Protein AF-A0A2E9BXH3-F1 (afdb_monomer_lite)

pLDDT: mean 83.44, std 8.16, range [51.62, 92.12]

Foldseek 3Di:
DVVVVVVVVVVVVLVVQLVQQQVQQWDDDDDDAAADKDKDKGWGHGPNKIKIKMKIKHRNHPFKIKIKMWMWIPDDPDTDIDIDIDIGGDD

Secondary structure (DSSP, 8-state):
-HHHHHHHHHHHHHHHHHHHHHHHTSPPPPP--TT-EEEEEEEEEETTEEEEEEEEEEEEETTEEEEEEEEEE-SSSS--EEEEEEEEE--

Structure (mmCIF, N/CA/C/O backbone):
data_AF-A0A2E9BXH3-F1
#
_entry.id   AF-A0A2E9BXH3-F1
#
loop_
_atom_site.group_PDB
_atom_site.id
_atom_site.type_symbol
_atom_site.label_atom_id
_atom_site.label_alt_id
_atom_site.label_comp_id
_atom_site.label_asym_id
_atom_site.label_entity_id
_atom_site.label_seq_id
_atom_site.pdbx_PDB_ins_code
_atom_site.Cartn_x
_atom_site.Cartn_y
_atom_site.Cartn_z
_atom_site.occupancy
_atom_site.B_iso_or_equiv
_atom_site.auth_seq_id
_atom_site.auth_comp_id
_atom_site.auth_asym_id
_atom_site.auth_atom_id
_atom_site.pdbx_PDB_model_num
ATOM 1 N N . MET A 1 1 ? 15.679 7.015 -37.025 1.00 62.12 1 MET A N 1
ATOM 2 C CA . MET A 1 1 ? 14.333 7.182 -36.422 1.00 62.12 1 MET A CA 1
ATOM 3 C C . MET A 1 1 ? 13.693 5.860 -35.995 1.00 62.12 1 MET A C 1
ATOM 5 O O . MET A 1 1 ? 13.277 5.783 -34.851 1.00 62.12 1 MET A O 1
ATOM 9 N N . GLN A 1 2 ? 13.656 4.806 -36.822 1.00 70.06 2 GLN A N 1
ATOM 10 C CA . GLN A 1 2 ? 13.035 3.515 -36.443 1.00 70.06 2 GLN A CA 1
ATOM 11 C C . GLN A 1 2 ? 13.642 2.851 -35.193 1.00 70.06 2 GLN A C 1
ATOM 13 O O . GLN A 1 2 ? 12.905 2.323 -34.369 1.00 70.06 2 GLN A O 1
ATOM 18 N N . GLN A 1 3 ? 14.961 2.945 -34.997 1.00 69.88 3 GLN A N 1
ATOM 19 C CA . GLN A 1 3 ? 15.616 2.440 -33.781 1.00 69.88 3 GLN A CA 1
ATOM 20 C C . GLN A 1 3 ? 15.196 3.209 -32.519 1.00 69.88 3 GLN A C 1
ATOM 22 O O . GLN A 1 3 ? 14.924 2.593 -31.499 1.00 69.88 3 G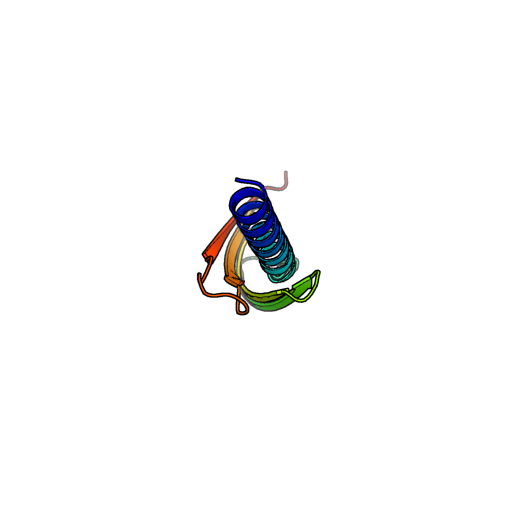LN A O 1
ATOM 27 N N . ALA A 1 4 ? 15.060 4.538 -32.597 1.00 74.12 4 ALA A N 1
ATOM 28 C CA . ALA A 1 4 ? 14.602 5.352 -31.468 1.00 74.12 4 ALA A CA 1
ATOM 29 C C . ALA A 1 4 ? 13.152 5.023 -31.076 1.00 74.12 4 ALA A C 1
ATOM 31 O O . ALA A 1 4 ? 12.837 4.933 -29.894 1.00 74.12 4 ALA A O 1
ATOM 32 N N . VAL A 1 5 ? 12.286 4.768 -32.065 1.00 81.44 5 VAL A N 1
ATOM 33 C CA . VAL A 1 5 ? 10.899 4.334 -31.830 1.00 81.44 5 VAL A CA 1
ATOM 34 C C . VAL A 1 5 ? 10.853 2.940 -31.199 1.00 81.44 5 VAL A C 1
ATOM 36 O O . VAL A 1 5 ? 10.071 2.715 -30.279 1.00 81.44 5 VAL A O 1
ATOM 39 N N . ALA A 1 6 ? 11.705 2.011 -31.643 1.00 78.31 6 ALA A N 1
ATOM 40 C CA . ALA A 1 6 ? 11.788 0.671 -31.063 1.00 78.31 6 ALA A CA 1
ATOM 41 C C . ALA A 1 6 ? 12.256 0.701 -29.596 1.00 78.31 6 ALA A C 1
ATOM 43 O O . ALA A 1 6 ? 11.648 0.047 -28.749 1.00 78.31 6 ALA A O 1
ATOM 44 N N . THR A 1 7 ? 13.275 1.507 -29.280 1.00 81.00 7 THR A N 1
ATOM 45 C CA . THR A 1 7 ? 13.751 1.702 -27.902 1.00 81.00 7 THR A CA 1
ATOM 46 C C . THR A 1 7 ? 12.674 2.333 -27.024 1.00 81.00 7 THR A C 1
ATOM 48 O O . THR A 1 7 ? 12.354 1.776 -25.977 1.00 81.00 7 THR A O 1
ATOM 51 N N . ALA A 1 8 ? 12.041 3.418 -27.483 1.00 81.56 8 ALA A N 1
ATOM 52 C CA . ALA A 1 8 ? 10.956 4.071 -26.750 1.00 81.56 8 ALA A CA 1
ATOM 53 C C . ALA A 1 8 ? 9.768 3.122 -26.507 1.00 81.56 8 ALA A C 1
ATOM 55 O O . ALA A 1 8 ? 9.184 3.100 -25.428 1.00 81.56 8 ALA A O 1
ATOM 56 N N . THR A 1 9 ? 9.431 2.279 -27.487 1.00 84.88 9 THR A N 1
ATOM 57 C CA . THR A 1 9 ? 8.352 1.289 -27.348 1.00 84.88 9 THR A CA 1
ATOM 58 C C . THR A 1 9 ? 8.694 0.215 -26.313 1.00 84.88 9 THR A C 1
ATOM 60 O O . THR A 1 9 ? 7.830 -0.178 -25.530 1.00 84.88 9 THR A O 1
ATOM 63 N N . ASN A 1 10 ? 9.939 -0.265 -26.280 1.00 83.25 10 ASN A N 1
ATOM 64 C CA . ASN A 1 10 ? 10.379 -1.233 -25.273 1.00 83.25 10 ASN A CA 1
ATOM 65 C C . ASN A 1 10 ? 10.402 -0.632 -23.865 1.00 83.25 10 ASN A C 1
ATOM 67 O O . ASN A 1 10 ? 9.989 -1.295 -22.915 1.00 83.25 10 ASN A O 1
ATOM 71 N N . GLU A 1 11 ? 10.818 0.624 -23.734 1.00 82.50 11 GLU A N 1
ATOM 72 C CA . GLU A 1 11 ? 10.802 1.346 -22.463 1.00 82.50 11 GLU A CA 1
ATOM 73 C C . GLU A 1 11 ? 9.370 1.523 -21.940 1.00 82.50 11 GLU A C 1
ATOM 75 O O . GLU A 1 11 ? 9.085 1.183 -20.793 1.00 82.50 11 GLU A O 1
ATOM 80 N N . LEU A 1 12 ? 8.432 1.912 -22.812 1.00 82.94 12 LEU A N 1
ATOM 81 C CA . LEU A 1 12 ? 7.006 2.000 -22.482 1.00 82.94 12 LEU A CA 1
ATOM 82 C C . LEU A 1 12 ? 6.417 0.653 -22.047 1.00 82.94 12 LEU A C 1
ATOM 84 O O . LEU A 1 12 ? 5.641 0.596 -21.095 1.00 82.94 12 LEU A O 1
ATOM 88 N N . ARG A 1 13 ? 6.787 -0.446 -22.716 1.00 85.38 13 ARG A N 1
ATOM 89 C CA . ARG A 1 13 ? 6.348 -1.797 -22.329 1.00 85.38 13 ARG A CA 1
ATOM 90 C C . ARG A 1 13 ? 6.895 -2.200 -20.965 1.00 85.38 13 ARG A C 1
ATOM 92 O O . ARG A 1 13 ? 6.140 -2.736 -20.159 1.00 85.38 13 ARG A O 1
ATOM 99 N N . SER A 1 14 ? 8.172 -1.923 -20.700 1.00 82.88 14 SER A N 1
ATOM 100 C CA . SER A 1 14 ? 8.793 -2.181 -19.397 1.00 82.88 14 SER A CA 1
ATOM 101 C C . SER A 1 14 ? 8.123 -1.363 -18.294 1.00 82.88 14 SER A C 1
ATOM 103 O O . SER A 1 14 ? 7.796 -1.904 -17.242 1.00 82.88 14 SER A O 1
ATOM 105 N N . PHE A 1 15 ? 7.859 -0.081 -18.549 1.00 82.94 15 PHE A N 1
ATOM 106 C CA . PHE A 1 15 ? 7.156 0.800 -17.621 1.00 82.94 15 PHE A CA 1
ATOM 107 C C . PHE A 1 15 ? 5.745 0.285 -17.310 1.00 82.94 15 PHE A C 1
ATOM 109 O O . PHE A 1 15 ? 5.374 0.134 -16.147 1.00 82.94 15 PHE A O 1
ATOM 116 N N . ALA A 1 16 ? 4.971 -0.061 -18.343 1.00 85.88 16 ALA A N 1
ATOM 117 C CA . ALA A 1 16 ? 3.630 -0.613 -18.175 1.00 85.88 16 ALA A CA 1
ATOM 118 C C . ALA A 1 16 ? 3.650 -1.945 -17.408 1.00 85.88 16 ALA A C 1
ATOM 120 O O . ALA A 1 16 ? 2.845 -2.145 -16.498 1.00 85.88 16 ALA A O 1
ATOM 121 N N . ALA A 1 17 ? 4.591 -2.839 -17.728 1.00 86.69 17 ALA A N 1
ATOM 122 C CA . ALA A 1 17 ? 4.742 -4.115 -17.037 1.00 86.69 17 ALA A CA 1
ATOM 123 C C . ALA A 1 17 ? 5.072 -3.930 -15.549 1.00 86.69 17 ALA A C 1
ATOM 125 O O . ALA A 1 17 ? 4.461 -4.584 -14.705 1.00 86.69 17 ALA A O 1
ATOM 126 N N . GLN A 1 18 ? 5.973 -3.002 -15.215 1.00 84.62 18 GLN A N 1
ATOM 127 C CA . GLN A 1 18 ? 6.302 -2.659 -13.829 1.00 84.62 18 GLN A CA 1
ATOM 128 C C . GLN A 1 18 ? 5.126 -2.020 -13.089 1.00 84.62 18 GLN A C 1
ATOM 130 O O . GLN A 1 18 ? 4.918 -2.321 -11.916 1.00 84.62 18 GLN A O 1
ATOM 135 N N . GLY A 1 19 ? 4.339 -1.172 -13.756 1.00 83.12 19 GLY A N 1
ATOM 136 C CA . GLY A 1 19 ? 3.127 -0.587 -13.183 1.00 83.12 19 GLY A CA 1
ATOM 137 C C . GLY A 1 19 ? 2.097 -1.655 -12.813 1.00 83.12 19 GLY A C 1
ATOM 138 O O . GLY A 1 19 ? 1.568 -1.650 -11.702 1.00 83.12 19 GLY A O 1
ATOM 139 N N . ILE A 1 20 ? 1.876 -2.627 -13.704 1.00 86.81 20 ILE A N 1
ATOM 140 C CA . ILE A 1 20 ? 0.979 -3.762 -13.449 1.00 86.81 20 ILE A CA 1
ATOM 141 C C . ILE A 1 20 ? 1.542 -4.657 -12.342 1.00 86.81 20 ILE A C 1
ATOM 143 O O . ILE A 1 20 ? 0.813 -5.004 -11.416 1.00 86.81 20 ILE A O 1
ATOM 147 N N . ALA A 1 21 ? 2.836 -4.988 -12.383 1.00 87.00 21 ALA A N 1
ATOM 148 C CA . ALA A 1 21 ? 3.484 -5.757 -11.323 1.00 87.00 21 ALA A CA 1
ATOM 149 C C . ALA A 1 21 ? 3.339 -5.057 -9.962 1.00 87.00 21 ALA A C 1
ATOM 151 O O . ALA A 1 21 ? 2.990 -5.702 -8.980 1.00 87.00 21 ALA A O 1
ATOM 152 N N . SER A 1 22 ? 3.527 -3.735 -9.914 1.00 84.75 22 SER A N 1
ATOM 153 C CA . SER A 1 22 ? 3.371 -2.914 -8.707 1.00 84.75 22 SER A CA 1
ATOM 154 C C . SER A 1 22 ? 1.942 -2.946 -8.178 1.00 84.75 22 SER A C 1
ATOM 156 O O . SER A 1 22 ? 1.740 -3.181 -6.990 1.00 84.75 22 SER A O 1
ATOM 158 N N . ALA A 1 23 ? 0.945 -2.808 -9.055 1.00 84.56 23 ALA A N 1
ATOM 159 C CA . ALA A 1 23 ? -0.461 -2.927 -8.680 1.00 84.56 23 ALA A CA 1
ATOM 160 C C . ALA A 1 23 ? -0.800 -4.326 -8.134 1.00 84.56 23 ALA A C 1
ATOM 162 O O . ALA A 1 23 ? -1.507 -4.440 -7.137 1.00 84.56 23 ALA A O 1
ATOM 163 N N . LEU A 1 24 ? -0.255 -5.389 -8.736 1.00 85.25 24 LEU A N 1
ATOM 164 C CA . LEU A 1 24 ? -0.412 -6.766 -8.251 1.00 85.25 24 LEU A CA 1
ATOM 165 C C . LEU A 1 24 ? 0.330 -7.019 -6.933 1.00 85.25 24 LEU A C 1
ATOM 167 O O . LEU A 1 24 ? -0.086 -7.858 -6.140 1.00 85.25 24 LEU A O 1
ATOM 171 N N . ALA A 1 25 ? 1.417 -6.288 -6.686 1.00 86.88 25 ALA A N 1
ATOM 172 C CA . ALA A 1 25 ? 2.183 -6.362 -5.451 1.00 86.88 25 ALA A CA 1
ATOM 173 C C . ALA A 1 25 ? 1.504 -5.629 -4.285 1.00 86.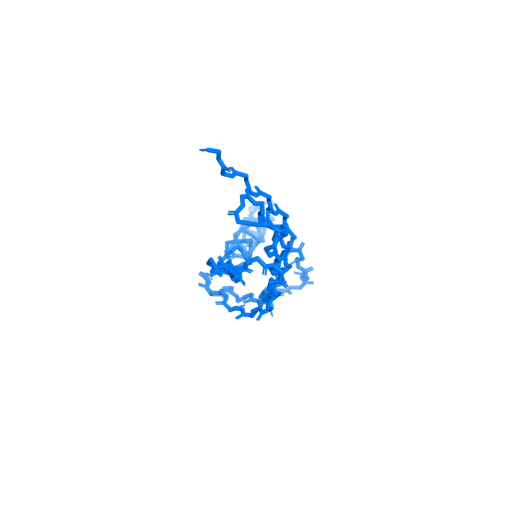88 25 ALA A C 1
ATOM 175 O O . ALA A 1 25 ? 2.023 -5.663 -3.173 1.00 86.88 25 ALA A O 1
ATOM 176 N N . MET A 1 26 ? 0.365 -4.958 -4.500 1.00 83.94 26 MET A N 1
ATOM 177 C CA . MET A 1 26 ? -0.388 -4.303 -3.433 1.00 83.94 26 MET A CA 1
ATOM 178 C C . MET A 1 26 ? -1.246 -5.331 -2.676 1.00 83.94 26 MET A C 1
ATOM 180 O O . MET A 1 26 ? -2.216 -5.850 -3.230 1.00 83.94 26 MET A O 1
ATOM 184 N N . PRO A 1 27 ? -0.961 -5.600 -1.389 1.00 78.75 27 PRO A N 1
ATOM 185 C CA . PRO A 1 27 ? -1.736 -6.556 -0.608 1.0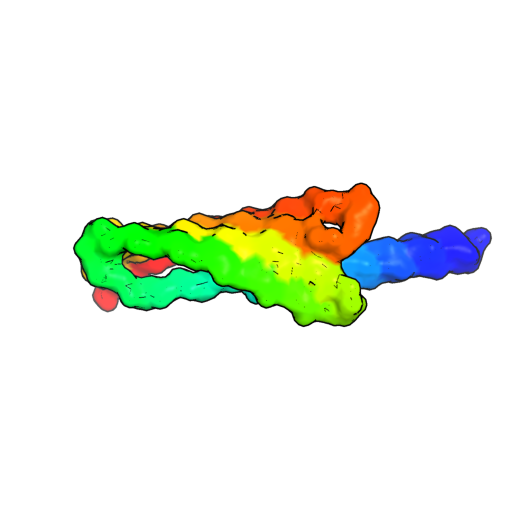0 78.75 27 PRO A CA 1
ATOM 186 C C . PRO A 1 27 ? -3.174 -6.070 -0.393 1.00 78.75 27 PRO A C 1
ATOM 188 O O . PRO A 1 27 ? -3.395 -4.908 -0.026 1.00 78.75 27 PRO A O 1
ATOM 191 N N . SER A 1 28 ? -4.156 -6.957 -0.552 1.00 78.81 28 SER A N 1
ATOM 192 C CA . SER A 1 28 ? -5.539 -6.705 -0.139 1.00 78.81 28 SER A CA 1
ATOM 193 C C . SER A 1 28 ? -5.646 -6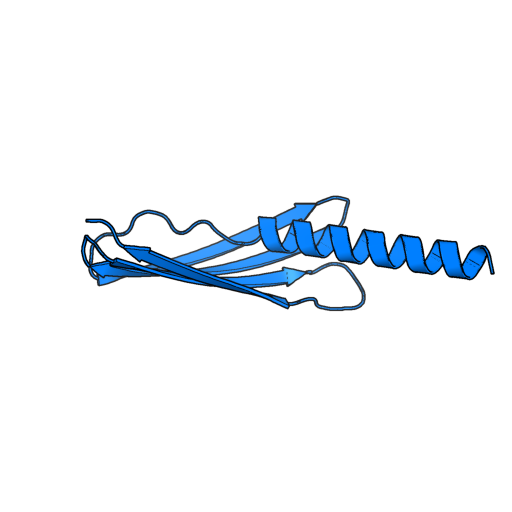.7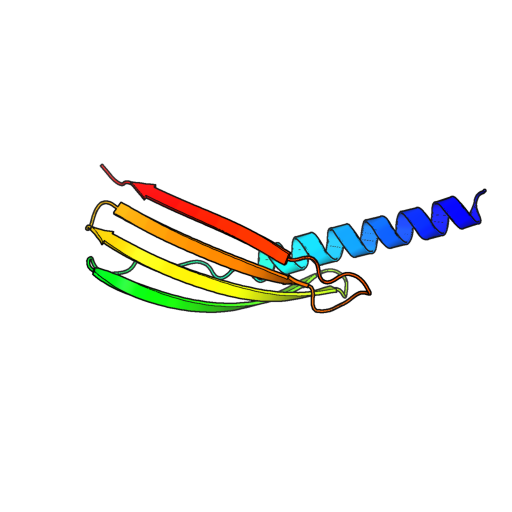41 1.386 1.00 78.81 28 SER A C 1
ATOM 195 O O . SER A 1 28 ? -5.235 -7.719 2.009 1.00 78.81 28 SER A O 1
ATOM 197 N N . ILE A 1 29 ? -6.213 -5.692 1.984 1.00 79.81 29 ILE A N 1
ATOM 198 C CA . ILE A 1 29 ? -6.426 -5.622 3.433 1.00 79.81 29 ILE A CA 1
ATOM 199 C C . ILE A 1 29 ? -7.656 -6.485 3.763 1.00 79.81 29 ILE A C 1
ATOM 201 O O . ILE A 1 29 ? -8.724 -6.212 3.209 1.00 79.81 29 ILE A O 1
ATOM 205 N N . PRO A 1 30 ? -7.535 -7.525 4.610 1.00 78.31 30 PRO A N 1
ATOM 206 C CA . PRO A 1 30 ? -8.681 -8.327 5.027 1.00 78.31 30 PRO A CA 1
ATOM 207 C C . PRO A 1 30 ? -9.625 -7.507 5.917 1.00 78.31 30 PRO A C 1
ATOM 209 O O . PRO A 1 30 ? -9.238 -6.478 6.467 1.00 78.31 30 PRO A O 1
ATOM 212 N N . MET A 1 31 ? -10.862 -7.975 6.098 1.00 75.25 31 MET A N 1
ATOM 213 C CA . MET A 1 31 ? -11.747 -7.403 7.117 1.00 75.25 31 MET A CA 1
ATOM 214 C C . MET A 1 31 ? -11.128 -7.600 8.504 1.00 75.25 31 MET A C 1
ATOM 216 O O . MET A 1 31 ? -10.831 -8.724 8.905 1.00 75.25 31 MET A O 1
ATOM 220 N N . LEU A 1 32 ? -10.942 -6.498 9.224 1.00 82.69 32 LEU A N 1
ATOM 221 C CA . LEU A 1 32 ? -10.376 -6.464 10.568 1.00 82.69 32 LEU A CA 1
ATOM 222 C C . LEU A 1 32 ? -11.470 -6.107 11.575 1.00 82.69 32 LEU A C 1
ATOM 224 O O . LEU A 1 32 ? -12.417 -5.393 11.241 1.00 82.69 32 LEU A O 1
ATOM 228 N N . ALA A 1 33 ? -11.331 -6.570 12.817 1.00 84.81 33 ALA A N 1
ATOM 229 C CA . ALA A 1 33 ? -12.206 -6.118 13.892 1.00 84.81 33 ALA A CA 1
ATOM 230 C C . ALA A 1 33 ? -11.924 -4.637 14.234 1.00 84.81 33 ALA A C 1
ATOM 232 O O . ALA A 1 33 ? -10.803 -4.166 14.020 1.00 84.81 33 ALA A O 1
ATOM 233 N N . PRO A 1 34 ? -12.894 -3.886 14.787 1.00 89.38 34 PRO A N 1
ATOM 234 C CA . PRO A 1 34 ? -12.690 -2.494 15.187 1.00 89.38 34 PRO A CA 1
ATOM 235 C C . PRO A 1 34 ? -11.467 -2.323 16.096 1.00 89.38 34 PRO A C 1
ATOM 237 O O . PRO A 1 34 ? -11.275 -3.074 17.050 1.00 89.38 34 PRO A O 1
ATOM 240 N N . GLY A 1 35 ? -10.627 -1.336 15.795 1.00 86.81 35 GLY A N 1
ATOM 241 C CA . GLY A 1 35 ? -9.384 -1.057 16.512 1.00 86.81 35 GLY A CA 1
ATOM 242 C C . GLY A 1 35 ? -8.195 -1.934 16.106 1.00 86.81 35 GLY A C 1
ATOM 243 O O . GLY A 1 35 ? -7.072 -1.657 16.536 1.00 86.81 35 GLY A O 1
ATOM 244 N N . GLN A 1 36 ? -8.383 -2.957 15.264 1.00 89.50 36 GLN A N 1
ATOM 245 C CA . GLN A 1 36 ? -7.271 -3.774 14.786 1.00 89.50 36 GLN A CA 1
ATOM 246 C C . GLN A 1 36 ? -6.488 -3.088 13.667 1.00 89.50 36 GLN A C 1
ATOM 248 O O . GLN A 1 36 ? -7.026 -2.410 12.786 1.00 89.50 36 GLN A O 1
ATOM 253 N N . ARG A 1 37 ? -5.175 -3.311 13.716 1.00 90.00 37 ARG A N 1
ATOM 254 C CA . ARG A 1 37 ? -4.204 -2.895 12.707 1.00 90.00 37 ARG A CA 1
ATOM 255 C C . ARG A 1 37 ? -3.695 -4.125 11.985 1.00 90.00 37 ARG A C 1
ATOM 257 O O . ARG A 1 37 ? -3.496 -5.172 12.595 1.00 90.00 37 ARG A O 1
ATOM 264 N N . TRP A 1 38 ? -3.433 -3.963 10.704 1.00 90.94 38 TRP A N 1
ATOM 265 C CA . TRP A 1 38 ? -2.882 -4.998 9.856 1.00 90.94 38 TRP A CA 1
ATOM 266 C C . TRP A 1 38 ? -1.728 -4.443 9.051 1.00 90.94 38 TRP A C 1
ATOM 268 O O . TRP A 1 38 ? -1.781 -3.310 8.578 1.00 90.94 38 TRP A O 1
ATOM 278 N N . VAL A 1 39 ? -0.696 -5.256 8.885 1.00 92.12 39 VAL A N 1
ATOM 279 C CA . VAL A 1 39 ? 0.396 -4.995 7.958 1.00 92.12 39 VAL A CA 1
ATOM 280 C C . VAL A 1 39 ? 0.596 -6.260 7.149 1.00 92.12 39 VAL A C 1
ATOM 282 O O . VAL A 1 39 ? 0.687 -7.349 7.711 1.00 92.12 39 VAL A O 1
ATOM 285 N N . GLY A 1 40 ? 0.671 -6.107 5.836 1.00 89.88 40 GLY A N 1
ATOM 286 C CA . GLY A 1 40 ? 0.994 -7.187 4.922 1.00 89.88 40 GLY A CA 1
ATOM 287 C C . GLY A 1 40 ? 2.009 -6.736 3.891 1.00 89.88 40 GLY A C 1
ATOM 288 O O . GLY A 1 40 ? 2.136 -5.546 3.606 1.00 89.88 40 GLY A O 1
ATOM 289 N N . ALA A 1 41 ? 2.710 -7.702 3.315 1.00 91.06 41 ALA A N 1
ATOM 290 C CA . ALA A 1 41 ? 3.543 -7.509 2.143 1.00 91.06 41 ALA A CA 1
ATOM 291 C C . ALA A 1 41 ? 3.146 -8.531 1.076 1.00 91.06 41 ALA A C 1
ATOM 293 O O . ALA A 1 41 ? 2.718 -9.637 1.402 1.00 91.06 41 ALA A O 1
ATOM 294 N N . ALA A 1 42 ? 3.259 -8.150 -0.189 1.00 89.56 42 ALA A N 1
ATOM 295 C CA . ALA A 1 42 ? 2.964 -8.999 -1.329 1.00 89.56 42 ALA A CA 1
ATOM 296 C C . ALA A 1 42 ? 3.957 -8.710 -2.451 1.00 89.56 42 ALA A C 1
ATOM 298 O O . ALA A 1 42 ? 4.521 -7.621 -2.549 1.00 89.56 42 ALA A O 1
ATOM 299 N N . VAL A 1 43 ? 4.178 -9.708 -3.297 1.00 89.56 43 VAL A N 1
ATOM 300 C CA . VAL A 1 43 ? 5.006 -9.584 -4.493 1.00 89.56 43 VAL A CA 1
ATOM 301 C C . VAL A 1 43 ? 4.135 -9.795 -5.718 1.00 89.56 43 VAL A C 1
ATOM 303 O O . VAL A 1 43 ? 3.323 -10.717 -5.763 1.00 89.56 43 VAL A O 1
ATOM 306 N N . GLY A 1 44 ? 4.299 -8.928 -6.705 1.00 86.56 44 GLY A N 1
ATOM 307 C CA . GLY A 1 44 ? 3.602 -8.988 -7.979 1.00 86.56 44 GLY A CA 1
ATOM 308 C C . GLY A 1 44 ? 4.603 -9.273 -9.081 1.00 86.56 44 GLY A C 1
ATOM 309 O O . GLY A 1 44 ? 5.666 -8.662 -9.130 1.00 86.56 44 GLY A O 1
ATOM 310 N N . ASN A 1 45 ? 4.276 -10.208 -9.966 1.00 88.25 45 ASN A N 1
ATOM 311 C CA . ASN A 1 45 ? 5.105 -10.538 -11.118 1.00 88.25 45 ASN A CA 1
ATOM 312 C C . ASN A 1 45 ? 4.243 -10.451 -12.374 1.00 88.25 45 ASN A C 1
ATOM 314 O O . ASN A 1 45 ? 3.186 -11.077 -12.439 1.00 88.25 45 ASN A O 1
ATOM 318 N N . TYR A 1 46 ? 4.680 -9.675 -13.361 1.00 84.00 46 TYR A N 1
ATOM 319 C CA . TYR A 1 46 ? 3.949 -9.479 -14.605 1.00 84.00 46 TYR A CA 1
ATOM 320 C C . TYR A 1 46 ? 4.894 -9.207 -15.777 1.00 84.00 46 TYR A C 1
ATOM 322 O O . TYR A 1 46 ? 5.723 -8.306 -15.713 1.00 84.00 46 TYR A O 1
ATOM 330 N N . ALA A 1 47 ? 4.758 -9.977 -16.862 1.00 83.69 47 ALA A N 1
ATOM 331 C CA . ALA A 1 47 ? 5.531 -9.820 -18.103 1.00 83.69 47 ALA A CA 1
ATOM 332 C C . ALA A 1 47 ? 7.064 -9.711 -17.906 1.00 83.69 47 ALA A C 1
ATOM 334 O O . ALA A 1 47 ? 7.737 -8.961 -18.608 1.00 83.69 47 ALA A O 1
ATOM 335 N N . GLY A 1 48 ? 7.617 -10.457 -16.940 1.00 80.00 48 GLY A N 1
ATOM 336 C CA . GLY A 1 48 ? 9.046 -10.431 -16.594 1.00 80.00 48 GLY A CA 1
ATOM 337 C C . GLY A 1 48 ? 9.463 -9.280 -15.672 1.00 80.00 48 GLY A C 1
ATOM 338 O O . GLY A 1 48 ? 10.618 -9.231 -15.259 1.00 80.00 48 GLY A O 1
ATOM 339 N N . ALA A 1 49 ? 8.535 -8.385 -15.321 1.00 83.88 49 ALA A N 1
ATOM 340 C CA . ALA A 1 49 ? 8.721 -7.391 -14.279 1.00 83.88 49 ALA A CA 1
ATOM 341 C C . ALA A 1 49 ? 8.259 -7.931 -12.920 1.00 83.88 49 ALA A C 1
ATOM 343 O O . ALA A 1 49 ? 7.228 -8.600 -12.820 1.00 83.88 49 ALA A O 1
ATOM 344 N N . SER A 1 50 ? 9.003 -7.598 -11.874 1.00 85.44 50 SER A N 1
ATOM 345 C CA . SER A 1 50 ? 8.696 -7.945 -10.489 1.00 85.44 50 SER A CA 1
ATOM 346 C C . SER A 1 50 ? 8.516 -6.674 -9.671 1.00 85.44 50 SER A C 1
ATOM 348 O O . SER A 1 50 ? 9.144 -5.647 -9.939 1.00 85.44 50 SER A O 1
ATOM 350 N N . ALA A 1 51 ? 7.655 -6.738 -8.667 1.00 87.31 51 ALA A N 1
ATOM 351 C CA . ALA A 1 51 ? 7.442 -5.665 -7.719 1.00 87.31 51 ALA A CA 1
ATOM 352 C C . ALA A 1 51 ? 7.167 -6.227 -6.327 1.00 87.31 51 ALA A C 1
ATOM 354 O O . ALA A 1 51 ? 6.631 -7.325 -6.171 1.00 87.31 51 ALA A O 1
ATOM 355 N N . LEU A 1 52 ? 7.514 -5.440 -5.318 1.00 89.44 52 LEU A N 1
ATOM 356 C CA . LEU A 1 52 ? 7.232 -5.706 -3.917 1.00 89.44 52 LEU A CA 1
ATOM 357 C C . LEU A 1 52 ? 6.350 -4.582 -3.391 1.00 89.44 52 LEU A C 1
ATOM 359 O O . LEU A 1 52 ? 6.660 -3.408 -3.582 1.00 89.44 52 LEU A O 1
ATOM 363 N N . GLY A 1 53 ? 5.277 -4.928 -2.698 1.00 89.88 53 GLY A N 1
ATOM 364 C CA . GLY A 1 53 ? 4.426 -3.966 -2.030 1.00 89.88 53 GLY A CA 1
ATOM 365 C C . GLY A 1 53 ? 4.140 -4.341 -0.595 1.00 89.88 53 GLY A C 1
ATOM 366 O O . GLY A 1 53 ? 4.217 -5.493 -0.184 1.00 89.88 53 GLY A O 1
ATOM 367 N N . MET A 1 54 ? 3.834 -3.314 0.178 1.00 91.50 54 MET A N 1
ATOM 368 C CA . MET A 1 54 ? 3.429 -3.376 1.565 1.00 91.50 54 MET A CA 1
ATOM 369 C C . MET A 1 54 ? 2.123 -2.611 1.708 1.00 91.50 54 MET A C 1
ATOM 371 O O . MET A 1 54 ? 1.918 -1.588 1.058 1.00 91.50 54 MET A O 1
ATOM 375 N N . ALA A 1 55 ? 1.236 -3.083 2.568 1.00 90.94 55 ALA A N 1
ATOM 376 C CA . ALA A 1 55 ? 0.031 -2.361 2.922 1.00 90.94 55 ALA A CA 1
ATOM 377 C C . ALA A 1 55 ? -0.187 -2.380 4.426 1.00 90.94 55 ALA A C 1
ATOM 379 O O . ALA A 1 55 ? 0.103 -3.359 5.106 1.00 90.94 55 ALA A O 1
ATOM 380 N N . PHE A 1 56 ? -0.713 -1.269 4.917 1.00 90.75 56 PHE A N 1
ATOM 381 C CA . PHE A 1 56 ? -1.176 -1.061 6.267 1.00 90.75 56 PHE A CA 1
ATOM 382 C C . PHE A 1 56 ? -2.692 -0.865 6.235 1.00 90.75 56 PHE A C 1
ATOM 384 O O . PHE A 1 56 ? -3.202 -0.006 5.520 1.00 90.75 56 PHE A O 1
ATOM 391 N N . GLY A 1 57 ? -3.414 -1.658 7.013 1.00 91.06 57 GLY A N 1
ATOM 392 C CA . GLY A 1 57 ? -4.850 -1.537 7.211 1.00 91.06 57 GLY A CA 1
ATOM 393 C C . GLY A 1 57 ? -5.169 -1.158 8.646 1.00 91.06 57 GLY A C 1
ATOM 394 O O . GLY A 1 57 ? -4.530 -1.640 9.580 1.00 91.06 57 GLY A O 1
ATOM 395 N N . TYR A 1 58 ? -6.177 -0.318 8.831 1.00 89.19 58 TYR A N 1
ATOM 396 C CA . TYR A 1 58 ? -6.709 0.019 10.139 1.00 89.19 58 TYR A CA 1
ATOM 397 C C . TYR A 1 58 ? -8.229 0.085 10.096 1.00 89.19 58 TYR A C 1
ATOM 399 O O . TYR A 1 58 ? -8.812 0.880 9.359 1.00 89.19 58 TYR A O 1
ATOM 407 N N . GLN A 1 59 ? -8.874 -0.732 10.922 1.00 89.12 59 GLN A N 1
ATOM 408 C CA . GLN A 1 59 ? -10.312 -0.643 11.122 1.00 89.12 59 GLN A CA 1
ATOM 409 C C . GLN A 1 59 ? -10.584 0.360 12.237 1.00 89.12 59 GLN A C 1
ATOM 411 O O . GLN A 1 59 ? -10.372 0.071 13.411 1.00 89.12 59 GLN A O 1
ATOM 416 N N . VAL A 1 60 ? -11.054 1.552 11.880 1.00 87.19 60 VAL A N 1
ATOM 417 C CA . VAL A 1 60 ? -11.366 2.598 12.863 1.00 87.19 60 VAL A CA 1
ATOM 418 C C . VAL A 1 60 ? -12.600 2.210 13.679 1.00 87.19 60 VAL A C 1
ATOM 420 O O . VAL A 1 60 ? -12.638 2.411 14.888 1.00 87.19 60 VAL A O 1
ATOM 423 N N . SER A 1 61 ? -13.614 1.651 13.020 1.00 87.69 61 SER A N 1
ATOM 424 C CA . SER A 1 61 ? -14.880 1.232 13.628 1.00 87.69 61 SER A CA 1
ATOM 425 C C . SER A 1 61 ? -15.498 0.098 12.806 1.00 87.69 61 SER A C 1
ATOM 427 O O . SER A 1 61 ? -15.039 -0.169 11.702 1.00 87.69 61 SER A O 1
ATOM 429 N N . GLU A 1 62 ? -16.576 -0.532 13.269 1.00 85.38 62 GLU A N 1
ATOM 430 C CA . GLU A 1 62 ? -17.327 -1.545 12.495 1.00 85.38 62 GLU A CA 1
ATOM 431 C C . GLU A 1 62 ? -17.755 -1.022 11.120 1.00 85.38 62 GLU A C 1
ATOM 433 O O . GLU A 1 62 ? -17.850 -1.772 10.154 1.00 85.38 62 GLU A O 1
ATOM 438 N N . ARG A 1 63 ? -17.949 0.295 11.031 1.00 85.56 63 ARG A N 1
ATOM 439 C CA . ARG A 1 63 ? -18.407 0.989 9.831 1.00 85.56 63 ARG A CA 1
ATOM 440 C C . ARG A 1 63 ? -17.310 1.679 9.045 1.00 85.56 63 ARG A C 1
ATOM 442 O O . ARG A 1 63 ? -17.592 2.093 7.936 1.00 85.56 63 ARG A O 1
ATOM 449 N N . LEU A 1 64 ? -16.105 1.860 9.588 1.00 88.12 64 LEU A N 1
ATOM 450 C CA . LEU A 1 64 ? -15.060 2.669 8.953 1.00 88.12 64 LEU A CA 1
ATOM 451 C C . LEU A 1 64 ? -13.737 1.910 8.900 1.00 88.12 64 LEU A C 1
ATOM 453 O O . LEU A 1 64 ? -13.167 1.567 9.938 1.00 88.12 64 LEU A O 1
ATOM 457 N N . ASN A 1 65 ? -13.225 1.729 7.688 1.00 89.81 65 ASN A N 1
ATOM 458 C CA . ASN A 1 65 ? -11.914 1.158 7.426 1.00 89.81 65 ASN A CA 1
ATOM 459 C C . ASN A 1 65 ? -11.022 2.143 6.668 1.00 89.81 65 ASN A C 1
ATOM 461 O O . ASN A 1 65 ? -11.484 2.944 5.854 1.00 89.81 65 ASN A O 1
ATOM 465 N N . LEU A 1 66 ? -9.732 2.085 6.975 1.00 90.31 66 LEU A N 1
ATOM 466 C CA . LEU A 1 66 ? -8.679 2.849 6.330 1.00 90.31 66 LEU A CA 1
ATOM 467 C C . LEU A 1 66 ? -7.588 1.888 5.877 1.00 90.31 66 LEU A C 1
ATOM 469 O O . LEU A 1 66 ? -7.230 0.940 6.574 1.00 90.31 66 LEU A O 1
ATOM 473 N N . GLY A 1 67 ? -7.045 2.152 4.702 1.00 89.81 67 GLY A N 1
ATOM 474 C CA . GLY A 1 67 ? -6.000 1.365 4.087 1.00 89.81 67 GLY A CA 1
ATOM 475 C C . GLY A 1 67 ? -4.979 2.261 3.420 1.00 89.81 67 GLY A C 1
ATOM 476 O O . GLY A 1 67 ? -5.317 3.228 2.746 1.00 89.81 67 GLY A O 1
ATOM 477 N N . LEU A 1 68 ? -3.716 1.920 3.592 1.00 90.94 68 LEU A N 1
ATOM 478 C CA . LEU A 1 68 ? -2.584 2.541 2.934 1.00 90.94 68 LEU A CA 1
ATOM 479 C C . LEU A 1 68 ? -1.754 1.425 2.323 1.00 90.94 68 LEU A C 1
ATOM 481 O O . LEU A 1 68 ? -1.594 0.369 2.921 1.00 90.94 68 LEU A O 1
ATOM 485 N N . GLY A 1 69 ? -1.218 1.630 1.134 1.00 88.88 69 GLY A N 1
ATOM 486 C CA . GLY A 1 69 ? -0.283 0.690 0.542 1.00 88.88 69 GLY A CA 1
ATOM 487 C C . GLY A 1 69 ? 0.746 1.400 -0.301 1.00 88.88 69 GLY A C 1
ATOM 488 O O . GLY A 1 69 ? 0.487 2.460 -0.861 1.00 88.88 69 GLY A O 1
ATOM 489 N N . VAL A 1 70 ? 1.928 0.819 -0.365 1.00 89.56 70 VAL A N 1
ATOM 490 C CA . VAL A 1 70 ? 3.047 1.291 -1.164 1.00 89.56 70 VAL A CA 1
ATOM 491 C C . VAL A 1 70 ? 3.637 0.091 -1.880 1.00 89.56 70 VAL A C 1
ATOM 493 O O . VAL A 1 70 ? 3.748 -0.982 -1.299 1.00 89.56 70 VAL A O 1
ATOM 496 N N . SER A 1 71 ? 4.006 0.241 -3.139 1.00 87.00 71 SER A N 1
ATOM 497 C CA . SER A 1 71 ? 4.6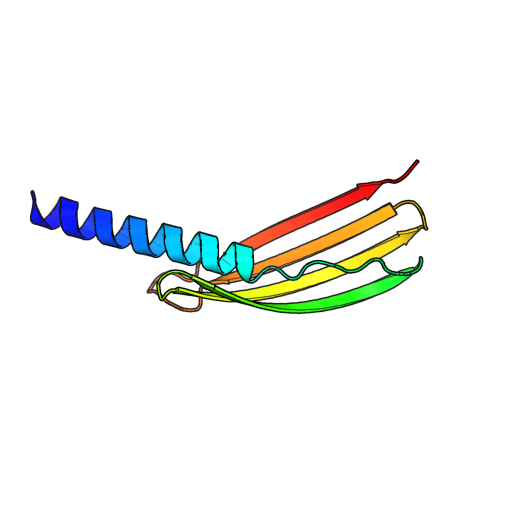63 -0.808 -3.911 1.00 87.00 71 SER A CA 1
ATOM 498 C C . SER A 1 71 ? 5.779 -0.217 -4.742 1.00 87.00 71 SER A C 1
ATOM 500 O O . SER A 1 71 ? 5.640 0.885 -5.261 1.00 87.00 71 SER A O 1
ATOM 502 N N . THR A 1 72 ? 6.868 -0.952 -4.888 1.00 83.19 72 THR A N 1
ATOM 503 C CA . THR A 1 72 ? 8.010 -0.577 -5.713 1.00 83.19 72 THR A CA 1
ATOM 504 C C . THR A 1 72 ? 8.297 -1.679 -6.718 1.00 83.19 72 THR A C 1
ATOM 506 O O . THR A 1 72 ? 8.324 -2.861 -6.364 1.00 83.19 72 THR A O 1
ATOM 509 N N . GLY A 1 73 ? 8.541 -1.297 -7.969 1.00 80.12 73 GLY A N 1
ATOM 510 C CA . GLY A 1 73 ? 9.142 -2.199 -8.947 1.00 80.12 73 GLY A CA 1
ATOM 511 C C . GLY A 1 73 ? 10.556 -2.589 -8.508 1.00 80.12 73 GLY A C 1
ATOM 512 O O . GLY A 1 73 ? 11.303 -1.742 -8.022 1.00 80.12 73 GLY A O 1
ATOM 513 N N . THR A 1 74 ? 10.920 -3.865 -8.649 1.00 71.19 74 THR A N 1
ATOM 514 C CA . THR A 1 74 ? 12.265 -4.391 -8.340 1.00 71.19 74 THR A CA 1
ATOM 515 C C . THR A 1 74 ? 13.086 -4.681 -9.598 1.00 71.19 74 THR A C 1
ATOM 517 O O . THR A 1 74 ? 14.243 -5.078 -9.506 1.00 71.19 74 THR A O 1
ATOM 520 N N . SER A 1 75 ? 12.497 -4.516 -10.783 1.00 60.84 75 SER A N 1
ATOM 521 C CA . SER A 1 75 ? 13.106 -4.832 -12.077 1.00 60.84 75 SER A CA 1
ATOM 522 C C . SER A 1 75 ? 13.102 -3.601 -12.986 1.00 60.84 75 SER A C 1
ATOM 524 O O . SER A 1 75 ? 12.021 -3.185 -13.387 1.00 60.84 75 SER A O 1
ATOM 526 N N . GLY A 1 76 ? 14.273 -3.057 -13.344 1.00 58.59 76 GLY A N 1
ATOM 527 C CA . GLY A 1 76 ? 14.442 -1.922 -14.274 1.00 58.59 76 GLY A CA 1
ATOM 528 C C . GLY A 1 76 ? 15.215 -0.736 -13.677 1.00 58.59 76 GLY A C 1
ATOM 529 O O . GLY A 1 76 ? 15.279 -0.584 -12.465 1.00 58.59 76 GLY A O 1
ATOM 530 N N . SER A 1 77 ? 15.818 0.113 -14.521 1.00 51.62 77 SER A N 1
ATOM 531 C CA . SER A 1 77 ? 16.672 1.248 -14.100 1.00 51.62 77 SER A CA 1
ATOM 532 C C . SER A 1 77 ? 15.949 2.383 -13.360 1.00 51.62 77 SER A C 1
ATOM 534 O O . SER A 1 77 ? 16.607 3.304 -12.882 1.00 51.62 77 SER A O 1
ATOM 536 N N . ALA A 1 78 ? 14.622 2.332 -13.245 1.00 56.50 78 ALA A N 1
ATOM 537 C CA . ALA A 1 78 ? 13.827 3.319 -12.533 1.00 56.50 78 ALA A CA 1
ATOM 538 C C . ALA A 1 78 ? 12.964 2.621 -11.474 1.00 56.50 78 ALA A C 1
ATOM 540 O O . ALA A 1 78 ? 12.051 1.862 -11.792 1.00 56.50 78 ALA A O 1
ATOM 541 N N . ASN A 1 79 ? 13.264 2.879 -10.200 1.00 63.75 79 ASN A N 1
ATOM 542 C CA . ASN A 1 79 ? 12.455 2.417 -9.075 1.00 63.75 79 ASN A CA 1
ATOM 543 C C . ASN A 1 79 ? 11.141 3.206 -9.058 1.00 63.75 79 ASN A C 1
ATOM 545 O O . ASN A 1 79 ? 11.057 4.286 -8.469 1.00 63.75 79 ASN A O 1
ATOM 549 N N . HIS A 1 80 ? 10.118 2.705 -9.746 1.00 73.69 80 HIS A N 1
ATOM 550 C CA . HIS A 1 80 ? 8.797 3.318 -9.718 1.00 73.69 80 HIS A CA 1
ATOM 551 C C . HIS A 1 80 ? 8.068 2.918 -8.439 1.00 73.69 80 HIS A C 1
ATOM 553 O O . HIS A 1 80 ? 7.734 1.750 -8.235 1.00 73.69 80 HIS A O 1
ATOM 559 N N . VAL A 1 81 ? 7.831 3.911 -7.582 1.00 82.06 81 VAL A N 1
ATOM 560 C CA . VAL A 1 81 ? 7.043 3.764 -6.360 1.00 82.06 81 VAL A CA 1
ATOM 561 C C . VAL A 1 81 ? 5.600 4.151 -6.660 1.00 82.06 81 VAL A C 1
ATOM 563 O O . VAL A 1 81 ? 5.325 5.272 -7.083 1.00 82.06 81 VAL A O 1
ATOM 566 N N . ALA A 1 82 ? 4.677 3.230 -6.416 1.00 82.75 82 ALA A N 1
ATOM 567 C CA . ALA A 1 82 ? 3.245 3.474 -6.441 1.00 82.75 82 ALA A CA 1
ATOM 568 C C . ALA A 1 82 ? 2.701 3.480 -5.011 1.00 82.75 82 ALA A C 1
ATOM 570 O O . ALA A 1 82 ? 3.123 2.695 -4.163 1.00 82.75 82 ALA A O 1
ATOM 571 N N . THR A 1 83 ? 1.751 4.366 -4.741 1.00 88.81 83 THR A N 1
ATOM 572 C CA . THR A 1 83 ? 1.084 4.475 -3.445 1.00 88.81 83 THR A CA 1
ATOM 573 C C . THR A 1 83 ? -0.424 4.355 -3.640 1.00 88.81 83 THR A C 1
ATOM 575 O O . THR A 1 83 ? -0.969 4.768 -4.663 1.00 88.81 83 THR A O 1
ATOM 578 N N . ARG A 1 84 ? -1.110 3.749 -2.671 1.00 87.44 84 ARG A N 1
ATOM 579 C CA . ARG A 1 84 ? -2.567 3.631 -2.629 1.00 87.44 84 ARG A CA 1
ATOM 580 C C . ARG A 1 84 ? -3.080 4.067 -1.269 1.00 87.44 84 ARG A C 1
ATOM 582 O O . ARG A 1 84 ? -2.505 3.719 -0.240 1.00 87.44 84 ARG A O 1
ATOM 589 N N . VAL A 1 85 ? -4.198 4.775 -1.280 1.00 89.94 85 VAL A N 1
ATOM 590 C CA . VAL A 1 85 ? -4.978 5.099 -0.087 1.00 89.94 85 VAL A CA 1
ATOM 591 C C . VAL A 1 85 ? -6.397 4.615 -0.336 1.00 89.94 85 VAL A C 1
ATOM 593 O O . VAL A 1 85 ? -6.950 4.835 -1.410 1.00 89.94 85 VAL A O 1
ATOM 596 N N . GLN A 1 86 ? -6.970 3.924 0.639 1.00 87.19 86 GLN A N 1
ATOM 597 C CA . GLN A 1 86 ? -8.318 3.386 0.593 1.00 87.19 86 GLN A CA 1
ATOM 598 C C . GLN A 1 86 ? -9.054 3.790 1.868 1.00 87.19 86 GLN A C 1
ATOM 600 O O . GLN A 1 86 ? -8.513 3.699 2.966 1.00 87.19 86 GLN A O 1
ATOM 605 N N . VAL A 1 87 ? -10.301 4.215 1.716 1.00 90.31 87 VAL A N 1
ATOM 606 C CA . VAL A 1 87 ? -11.236 4.426 2.820 1.00 90.31 87 VAL A CA 1
ATOM 607 C C . VAL A 1 87 ? -12.547 3.750 2.455 1.00 90.31 87 VAL A C 1
ATOM 609 O O . VAL A 1 87 ? -12.991 3.836 1.311 1.00 90.31 87 VAL A O 1
ATOM 612 N N . GLY A 1 88 ? -13.145 3.049 3.407 1.00 87.38 88 GLY A N 1
ATOM 613 C CA . GLY A 1 88 ? -14.424 2.376 3.233 1.00 87.38 88 GLY A CA 1
ATOM 614 C C . GLY A 1 88 ? -15.346 2.705 4.391 1.00 87.38 88 GLY A C 1
ATOM 615 O O . GLY A 1 88 ? -14.944 2.601 5.550 1.00 87.38 88 GLY A O 1
ATOM 616 N N . TYR A 1 89 ? -16.575 3.099 4.065 1.00 87.88 89 TYR A N 1
ATOM 617 C CA . TYR A 1 89 ? -17.632 3.353 5.032 1.00 87.88 89 TYR A CA 1
ATOM 618 C C . TYR A 1 89 ? -18.844 2.467 4.730 1.00 87.88 89 TYR A C 1
ATOM 620 O O . TYR A 1 89 ? -19.281 2.416 3.583 1.00 87.88 89 TYR A O 1
ATOM 628 N N . ALA A 1 90 ? -19.366 1.769 5.737 1.00 83.25 90 ALA A N 1
ATOM 629 C CA . ALA A 1 90 ? -20.543 0.908 5.638 1.00 83.25 90 ALA A CA 1
ATOM 630 C C . ALA A 1 90 ? -21.692 1.489 6.478 1.00 83.25 90 ALA A C 1
ATOM 632 O O . ALA A 1 90 ? -21.489 1.813 7.652 1.00 83.25 90 ALA A O 1
ATOM 633 N N . TRP A 1 91 ? -22.877 1.622 5.875 1.00 84.88 91 TRP A N 1
ATOM 634 C CA . TRP A 1 91 ? -24.089 2.169 6.493 1.00 84.88 91 TRP A CA 1
ATOM 635 C C . TRP A 1 91 ? -25.247 1.177 6.455 1.00 84.88 91 TRP A C 1
ATOM 637 O O . TRP A 1 91 ? -25.347 0.423 5.461 1.00 84.88 91 TRP A O 1
#

Radius of gyration: 16.88 Å; chains: 1; bounding box: 41×18×53 Å

Sequence (91 aa):
MQQAVATATNELRSFAAQGIASALAMPSIPMLAPGQRWVGAAVGNYAGASALGMAFGYQVSERLNLGLGVSTGTSGSANHVATRVQVGYAW